Protein AF-A0AAW7YTT4-F1 (afdb_monomer_lite)

Radius of gyration: 13.09 Å; chains: 1; bounding box: 36×19×34 Å

Foldseek 3Di:
DDDPFAAALQPRHTADPPDPAFDQQPNDTGHHNDPVSRVVQVVCVVVVNSCVSVVVVVPDDDPDD

Structure (mmCIF, N/CA/C/O backbone):
data_AF-A0AAW7YTT4-F1
#
_entry.id   AF-A0AAW7YTT4-F1
#
loop_
_atom_site.group_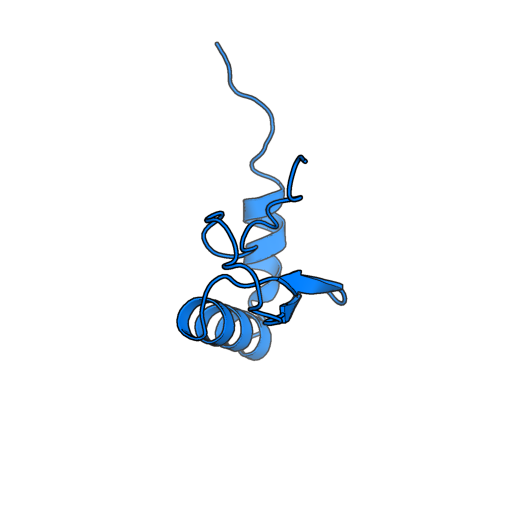PDB
_atom_site.id
_atom_site.type_symbol
_atom_site.label_atom_id
_atom_site.label_alt_id
_atom_site.label_comp_id
_atom_site.label_asym_id
_atom_site.label_entity_id
_atom_site.label_seq_id
_atom_site.pdbx_PDB_ins_code
_atom_site.Cartn_x
_atom_site.Cartn_y
_atom_site.Cartn_z
_atom_site.occupancy
_atom_site.B_iso_or_equiv
_atom_site.auth_seq_id
_atom_site.auth_comp_id
_atom_site.auth_asym_id
_atom_site.auth_atom_id
_atom_site.pdbx_PDB_model_num
ATOM 1 N N . MET A 1 1 ? 20.824 6.806 -16.193 1.00 45.66 1 MET A N 1
ATOM 2 C CA . MET A 1 1 ? 19.372 7.084 -16.170 1.00 45.66 1 MET A CA 1
ATOM 3 C C . MET A 1 1 ? 18.793 6.362 -14.963 1.00 45.66 1 MET A C 1
ATOM 5 O O . MET A 1 1 ? 18.605 5.155 -15.018 1.00 45.66 1 MET A O 1
ATOM 9 N N . GLY A 1 2 ? 18.677 7.051 -13.827 1.00 49.31 2 GLY A N 1
ATOM 10 C CA . GLY A 1 2 ? 18.159 6.456 -12.595 1.00 49.31 2 GLY A CA 1
ATOM 11 C C . GLY A 1 2 ? 16.645 6.360 -12.680 1.00 49.31 2 GLY A C 1
ATOM 12 O O . GLY A 1 2 ? 15.959 7.353 -12.470 1.00 49.31 2 GLY A O 1
ATOM 13 N N . SER A 1 3 ? 16.121 5.194 -13.045 1.00 55.69 3 SER A N 1
ATOM 14 C CA . SER A 1 3 ? 14.685 4.939 -12.974 1.00 55.69 3 SER A CA 1
ATOM 15 C C . SER A 1 3 ? 14.273 5.010 -11.506 1.00 55.69 3 SER A C 1
ATOM 17 O O . SER A 1 3 ? 14.709 4.171 -10.718 1.00 55.69 3 SER A O 1
ATOM 19 N N . ASN A 1 4 ? 13.481 6.017 -11.131 1.00 58.50 4 ASN A N 1
ATOM 20 C CA . ASN A 1 4 ? 12.846 6.102 -9.816 1.00 58.50 4 ASN A CA 1
ATOM 21 C C . ASN A 1 4 ? 12.033 4.825 -9.589 1.00 58.50 4 ASN A C 1
ATOM 23 O O . ASN A 1 4 ? 10.938 4.660 -10.124 1.00 58.50 4 ASN A O 1
ATOM 27 N N . LYS A 1 5 ? 12.605 3.885 -8.835 1.00 65.56 5 LYS A N 1
ATOM 28 C CA . LYS A 1 5 ? 11.942 2.642 -8.454 1.00 65.56 5 LYS A CA 1
ATOM 29 C C . LYS A 1 5 ? 10.962 2.982 -7.341 1.00 65.56 5 LYS A C 1
ATOM 31 O O . LYS A 1 5 ? 11.369 3.183 -6.201 1.00 65.56 5 LYS A O 1
ATOM 36 N N . HIS A 1 6 ? 9.681 3.084 -7.681 1.00 83.25 6 HIS A N 1
ATOM 37 C CA . HIS A 1 6 ? 8.631 3.157 -6.671 1.00 83.25 6 HIS A CA 1
ATOM 38 C C . HIS A 1 6 ? 8.615 1.841 -5.891 1.00 83.25 6 HIS A C 1
ATOM 40 O O . HIS A 1 6 ? 8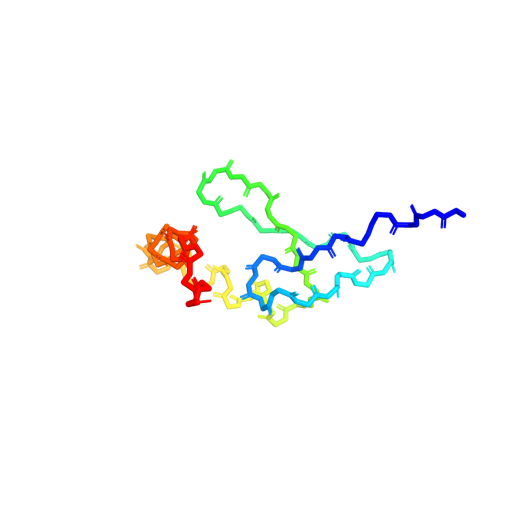.761 0.770 -6.480 1.00 83.25 6 HIS A O 1
ATOM 46 N N . LEU A 1 7 ? 8.472 1.921 -4.571 1.00 90.12 7 LEU A N 1
ATOM 47 C CA . LEU A 1 7 ? 8.361 0.752 -3.704 1.00 90.12 7 LEU A CA 1
ATOM 48 C C . LEU A 1 7 ? 6.897 0.516 -3.358 1.00 90.12 7 LEU A C 1
ATOM 50 O O . LEU A 1 7 ? 6.145 1.461 -3.134 1.00 90.12 7 LEU A O 1
ATOM 54 N N . CYS A 1 8 ? 6.501 -0.748 -3.295 1.00 91.94 8 CYS A N 1
ATOM 55 C CA . CYS A 1 8 ? 5.180 -1.145 -2.860 1.00 91.94 8 CYS A CA 1
ATOM 56 C C . CYS A 1 8 ? 4.971 -0.705 -1.420 1.00 91.94 8 CYS A C 1
ATOM 58 O O . CYS A 1 8 ? 5.785 -0.987 -0.540 1.00 91.94 8 CYS A O 1
ATOM 60 N N . PHE A 1 9 ? 3.839 -0.068 -1.154 1.00 90.00 9 PHE A N 1
ATOM 61 C CA . PHE A 1 9 ? 3.533 0.386 0.188 1.00 90.00 9 PHE A CA 1
ATOM 62 C C . PHE A 1 9 ? 3.365 -0.776 1.183 1.00 90.00 9 PHE A C 1
ATOM 64 O O . PHE A 1 9 ? 3.774 -0.639 2.338 1.00 90.00 9 PHE A O 1
ATOM 71 N N . HIS A 1 10 ? 2.849 -1.923 0.723 1.00 88.81 10 HIS A N 1
ATOM 72 C CA . HIS A 1 10 ? 2.544 -3.100 1.541 1.00 88.81 10 HIS A CA 1
ATOM 73 C C . HIS A 1 10 ? 3.773 -3.953 1.899 1.00 88.81 10 HIS A C 1
ATOM 75 O O . HIS A 1 10 ? 4.033 -4.178 3.079 1.00 88.81 10 HIS A O 1
ATOM 81 N N . CYS A 1 11 ? 4.538 -4.415 0.903 1.00 89.38 11 CYS A N 1
ATOM 82 C CA . CYS A 1 11 ? 5.669 -5.333 1.112 1.00 89.38 11 CYS A CA 1
ATOM 83 C C . CYS A 1 11 ? 7.052 -4.670 1.006 1.00 89.38 11 CYS A C 1
ATOM 85 O O . CYS A 1 11 ? 8.054 -5.322 1.282 1.00 89.38 11 CYS A O 1
ATOM 87 N N . LYS A 1 12 ? 7.118 -3.388 0.614 1.00 88.44 12 LYS A N 1
ATOM 88 C CA . LYS A 1 12 ? 8.360 -2.626 0.379 1.00 88.44 12 LYS A CA 1
ATOM 89 C C . LYS A 1 12 ? 9.258 -3.161 -0.746 1.00 88.44 12 LYS A C 1
ATOM 91 O O . LYS A 1 12 ? 10.392 -2.711 -0.875 1.00 88.44 12 LYS A O 1
ATOM 96 N N . GLU A 1 13 ? 8.754 -4.045 -1.604 1.00 90.00 13 GLU A N 1
ATOM 97 C CA . GLU A 1 13 ? 9.454 -4.454 -2.828 1.00 90.00 13 GLU A CA 1
ATOM 98 C C . GLU A 1 13 ? 9.311 -3.437 -3.963 1.00 90.00 13 GLU A C 1
ATOM 100 O O . GLU A 1 13 ? 8.450 -2.561 -3.935 1.00 90.00 13 GLU A O 1
ATOM 105 N N . VAL A 1 14 ? 10.144 -3.559 -4.996 1.00 90.31 14 VAL A N 1
ATOM 106 C CA . VAL A 1 14 ? 10.090 -2.693 -6.180 1.00 90.31 14 VAL A CA 1
ATOM 107 C C . VAL A 1 14 ? 8.790 -2.919 -6.950 1.00 90.31 14 VAL A C 1
ATOM 109 O O . VAL A 1 14 ? 8.427 -4.048 -7.270 1.00 90.31 14 VAL A O 1
ATOM 112 N N . VAL A 1 15 ? 8.109 -1.829 -7.295 1.00 91.62 15 VAL A N 1
ATOM 113 C CA . VAL A 1 15 ? 6.975 -1.854 -8.218 1.00 91.62 15 VAL A CA 1
ATOM 114 C C . VAL A 1 15 ? 7.511 -2.083 -9.634 1.00 91.62 15 VAL A C 1
ATOM 116 O O . VAL A 1 15 ? 8.364 -1.311 -10.091 1.00 91.62 15 VAL A O 1
ATOM 119 N N . PRO A 1 16 ? 7.048 -3.131 -10.338 1.00 88.88 16 PRO A N 1
ATOM 120 C CA . PRO A 1 16 ? 7.446 -3.392 -11.713 1.00 88.88 16 PRO A CA 1
ATOM 121 C C . PRO A 1 16 ? 7.195 -2.185 -12.620 1.00 88.88 16 PRO A C 1
ATOM 123 O O . PRO A 1 16 ? 6.160 -1.521 -12.534 1.00 88.88 16 PRO A O 1
ATOM 126 N N . ALA A 1 17 ? 8.135 -1.907 -13.524 1.00 84.25 17 ALA A N 1
ATOM 127 C CA . ALA A 1 17 ? 7.963 -0.841 -14.503 1.00 84.25 17 ALA A CA 1
ATOM 128 C C . ALA A 1 17 ? 6.750 -1.136 -15.403 1.00 84.25 17 ALA A C 1
ATOM 130 O O . ALA A 1 17 ? 6.586 -2.256 -15.882 1.00 84.25 17 ALA A O 1
ATOM 131 N N . GLY A 1 18 ? 5.901 -0.130 -15.621 1.00 84.00 18 GLY A N 1
ATOM 132 C CA . GLY A 1 18 ? 4.656 -0.275 -16.384 1.00 84.00 18 GLY A CA 1
ATOM 133 C C . GLY A 1 18 ? 3.463 -0.785 -15.570 1.00 84.00 18 GLY A C 1
ATOM 134 O O . GLY A 1 18 ? 2.354 -0.819 -16.098 1.00 84.00 18 GLY A O 1
ATOM 135 N N . LEU A 1 19 ? 3.649 -1.129 -14.290 1.00 85.75 19 LEU A N 1
ATOM 136 C CA . LEU A 1 19 ? 2.538 -1.446 -13.399 1.00 85.75 19 LEU A CA 1
ATOM 137 C C . LEU A 1 19 ? 2.025 -0.175 -12.711 1.00 85.75 19 LEU A C 1
ATOM 139 O O . LEU A 1 19 ? 2.648 0.354 -11.793 1.00 85.75 19 LEU A O 1
ATOM 143 N N . SER A 1 20 ? 0.855 0.295 -13.138 1.00 85.94 20 SER A N 1
ATOM 144 C CA . SER A 1 20 ? 0.143 1.427 -12.530 1.00 85.94 20 SER A CA 1
ATOM 145 C C . SER A 1 20 ? -0.932 0.936 -11.559 1.00 85.94 20 SER A C 1
ATOM 147 O O . SER A 1 20 ? -2.120 1.172 -11.763 1.00 85.94 20 SER A O 1
ATOM 149 N N . LEU A 1 21 ? -0.519 0.199 -10.525 1.00 91.88 21 LEU A N 1
ATOM 150 C CA . LEU A 1 21 ? -1.422 -0.328 -9.504 1.00 91.88 21 LEU A CA 1
ATOM 151 C C . LEU A 1 21 ? -1.268 0.470 -8.208 1.00 91.88 21 LEU A C 1
ATOM 153 O O . LEU A 1 21 ? -0.188 0.478 -7.621 1.00 91.88 21 LEU A O 1
ATOM 157 N N . SER A 1 22 ? -2.352 1.097 -7.754 1.00 92.94 22 SER A N 1
ATOM 158 C CA . SER A 1 22 ? -2.369 1.916 -6.538 1.00 92.94 22 SER A CA 1
ATOM 159 C C . SER A 1 22 ? -3.681 1.746 -5.774 1.00 92.94 22 SER A C 1
ATOM 161 O O . SER A 1 22 ? -4.716 1.486 -6.384 1.00 92.94 22 SER A O 1
ATOM 163 N N . VAL A 1 23 ? -3.642 1.918 -4.4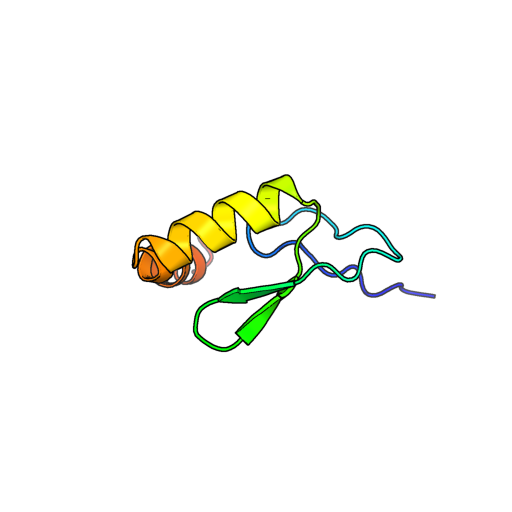51 1.00 92.62 23 VAL A N 1
ATOM 164 C CA . VAL A 1 23 ? -4.797 1.756 -3.547 1.00 92.62 23 VAL A CA 1
ATOM 165 C C . VAL A 1 23 ? -4.917 2.993 -2.643 1.00 92.62 23 VAL A C 1
ATOM 167 O O . VAL A 1 23 ? -3.880 3.507 -2.215 1.00 92.62 23 VAL A O 1
ATOM 170 N N . PRO A 1 24 ? -6.132 3.499 -2.352 1.00 91.31 24 PRO A N 1
ATOM 171 C CA . PRO A 1 24 ? -6.320 4.649 -1.468 1.00 91.31 24 PRO A CA 1
ATOM 172 C C . PRO A 1 24 ? -6.117 4.259 0.005 1.00 91.31 24 PRO A C 1
ATOM 174 O O . PRO A 1 24 ? -7.038 3.786 0.660 1.00 91.31 24 PRO A O 1
ATOM 177 N N . ILE A 1 25 ? -4.917 4.475 0.541 1.00 88.88 25 ILE A N 1
ATOM 178 C CA . ILE A 1 25 ? -4.576 4.244 1.951 1.00 88.88 25 ILE A CA 1
ATOM 179 C C . ILE A 1 25 ? -4.530 5.597 2.663 1.00 88.88 25 ILE A C 1
ATO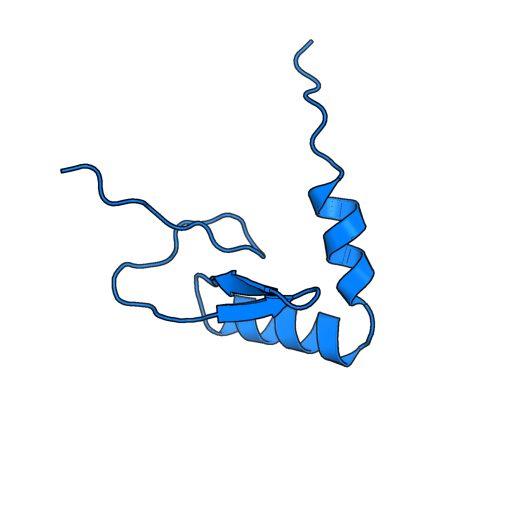M 181 O O . ILE A 1 25 ? -3.782 6.481 2.245 1.00 88.88 25 ILE A O 1
ATOM 185 N N . LEU A 1 26 ? -5.304 5.787 3.741 1.00 84.06 26 LEU A N 1
ATOM 186 C CA . LEU A 1 26 ? -5.319 7.037 4.521 1.00 84.06 26 LEU A CA 1
ATOM 187 C C . LEU A 1 26 ? -5.599 8.292 3.665 1.00 84.06 26 LEU A C 1
ATOM 189 O O . LEU A 1 26 ? -5.040 9.366 3.903 1.00 84.06 26 LEU A O 1
ATOM 193 N N . GLY A 1 27 ? -6.417 8.149 2.618 1.00 85.44 27 GLY A N 1
ATOM 194 C CA . GLY A 1 27 ? -6.727 9.225 1.670 1.00 85.44 27 GLY A CA 1
ATOM 195 C C . GLY A 1 27 ? -5.621 9.543 0.653 1.00 85.44 27 GLY A C 1
ATOM 196 O O . GLY A 1 27 ? -5.734 10.536 -0.065 1.00 85.44 27 GLY A O 1
ATOM 197 N N . LYS A 1 28 ? -4.563 8.725 0.556 1.00 89.06 28 LYS A N 1
ATOM 198 C CA . LYS A 1 28 ? -3.497 8.857 -0.450 1.00 89.06 28 LYS A CA 1
ATOM 199 C C . LYS A 1 28 ? -3.417 7.622 -1.340 1.00 89.06 28 LYS A C 1
ATOM 201 O O . LYS A 1 28 ? -3.544 6.497 -0.871 1.00 89.06 28 LYS A O 1
ATOM 206 N N . MET A 1 29 ? -3.188 7.833 -2.636 1.00 91.50 29 MET A N 1
ATOM 207 C CA . MET A 1 29 ? -2.981 6.737 -3.585 1.00 91.50 29 MET A CA 1
ATOM 208 C C . MET A 1 29 ? -1.565 6.184 -3.434 1.00 91.50 29 MET A C 1
ATOM 210 O O . MET A 1 29 ? -0.604 6.793 -3.900 1.00 91.50 29 MET A O 1
ATOM 214 N N . GLU A 1 30 ? -1.450 5.022 -2.802 1.00 92.31 30 GLU A N 1
ATOM 215 C CA . GLU A 1 30 ? -0.179 4.358 -2.528 1.00 92.31 30 GLU A CA 1
ATOM 216 C C . GLU A 1 30 ? 0.073 3.216 -3.529 1.00 92.31 30 GLU A C 1
ATOM 218 O O . GLU A 1 30 ? -0.846 2.438 -3.809 1.00 92.31 30 GLU A O 1
ATOM 223 N N . PRO A 1 31 ? 1.290 3.083 -4.088 1.00 93.31 31 PRO A N 1
ATOM 224 C CA . PRO A 1 31 ? 1.576 2.122 -5.149 1.00 93.31 31 PRO A CA 1
ATOM 225 C C . PRO A 1 31 ? 1.752 0.682 -4.630 1.00 93.31 31 PRO A C 1
ATOM 227 O O . PRO A 1 31 ? 2.216 0.445 -3.510 1.00 93.31 31 PRO A O 1
ATOM 230 N N . MET A 1 32 ? 1.441 -0.302 -5.480 1.00 94.44 32 MET A N 1
ATOM 231 C CA . MET A 1 32 ? 1.498 -1.739 -5.182 1.00 94.44 32 MET A CA 1
ATOM 232 C C . MET A 1 32 ? 2.308 -2.506 -6.229 1.00 94.44 32 MET A C 1
ATOM 234 O O . MET A 1 32 ? 2.202 -2.239 -7.422 1.00 94.44 32 MET A O 1
ATOM 238 N N . CYS A 1 33 ? 3.097 -3.499 -5.801 1.00 94.12 33 CYS A N 1
ATOM 239 C CA . CYS A 1 33 ? 3.903 -4.306 -6.727 1.00 94.12 33 CYS A CA 1
ATOM 240 C C . CYS A 1 33 ? 3.103 -5.403 -7.446 1.00 94.12 33 CYS A C 1
ATOM 242 O O . CYS A 1 33 ? 3.564 -5.908 -8.467 1.00 94.12 33 CYS A O 1
ATOM 244 N N . CYS A 1 34 ? 1.930 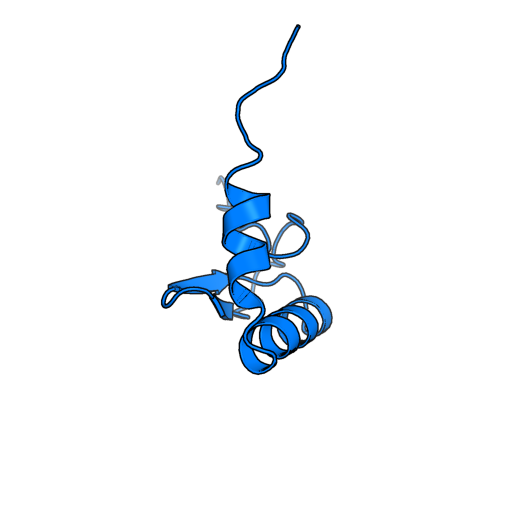-5.795 -6.934 1.00 94.06 34 CYS A N 1
ATOM 245 C CA . CYS A 1 34 ? 1.094 -6.839 -7.526 1.00 94.06 34 CYS A CA 1
ATOM 246 C C . CYS A 1 34 ? -0.368 -6.751 -7.059 1.00 94.06 34 CYS A C 1
ATOM 248 O O . CYS A 1 34 ? -0.678 -6.129 -6.038 1.00 94.06 34 CYS A O 1
ATOM 250 N N . GLN A 1 35 ? -1.267 -7.426 -7.786 1.00 93.81 35 GLN A N 1
ATOM 251 C CA . GLN A 1 35 ? -2.695 -7.516 -7.447 1.00 93.81 35 GLN A CA 1
ATOM 252 C C . GLN A 1 35 ? -2.936 -8.124 -6.059 1.00 93.81 35 GLN A C 1
ATOM 254 O O . GLN A 1 35 ? -3.857 -7.699 -5.374 1.00 93.81 35 GLN A O 1
ATOM 259 N N . GLY A 1 36 ? -2.083 -9.051 -5.607 1.00 94.88 36 GLY A N 1
ATOM 260 C CA . GLY A 1 36 ? -2.172 -9.622 -4.260 1.00 94.88 36 GLY A CA 1
ATOM 261 C C . GLY A 1 36 ? -1.946 -8.579 -3.162 1.00 94.88 36 GLY A C 1
ATOM 262 O O . GLY A 1 36 ? -2.753 -8.475 -2.243 1.00 94.88 36 GLY A O 1
ATOM 263 N N . CYS A 1 37 ? -0.907 -7.746 -3.293 1.00 94.38 37 CYS A N 1
ATOM 264 C CA . CYS A 1 37 ? -0.653 -6.651 -2.351 1.00 94.38 37 CYS A CA 1
ATOM 265 C C . CYS A 1 37 ? -1.792 -5.627 -2.354 1.00 94.38 37 CYS A C 1
ATOM 267 O O . CYS A 1 37 ? -2.185 -5.150 -1.293 1.00 94.38 37 CYS A O 1
ATOM 269 N N . ALA A 1 38 ? -2.342 -5.317 -3.533 1.00 94.31 38 ALA A N 1
ATOM 270 C CA . ALA A 1 38 ? -3.487 -4.421 -3.636 1.00 94.31 38 ALA A CA 1
ATOM 271 C C . ALA A 1 38 ? -4.747 -5.011 -2.990 1.00 94.31 38 ALA A C 1
ATOM 273 O O . ALA A 1 38 ? -5.422 -4.305 -2.252 1.00 94.31 38 ALA A O 1
ATOM 274 N N . ALA A 1 39 ? -5.033 -6.297 -3.209 1.00 94.62 39 ALA A N 1
ATOM 275 C CA . ALA A 1 39 ? -6.178 -6.978 -2.615 1.00 94.62 39 ALA A CA 1
ATOM 276 C C . ALA A 1 39 ? -6.078 -7.010 -1.087 1.00 94.62 39 ALA A C 1
ATOM 278 O O . ALA A 1 39 ? -7.019 -6.615 -0.410 1.00 94.62 39 ALA A O 1
ATOM 279 N N . VAL A 1 40 ? -4.919 -7.391 -0.537 1.00 92.50 40 VAL A N 1
ATOM 280 C CA . VAL A 1 40 ? -4.694 -7.378 0.917 1.00 92.50 40 VAL A CA 1
ATOM 281 C C . VAL A 1 40 ? -4.859 -5.967 1.478 1.00 92.50 40 VAL A C 1
ATOM 283 O O . VAL A 1 40 ? -5.526 -5.791 2.496 1.00 92.50 40 VAL A O 1
ATOM 286 N N . ALA A 1 41 ? -4.294 -4.956 0.809 1.00 92.50 41 ALA A N 1
ATOM 287 C CA . ALA A 1 41 ? -4.433 -3.576 1.251 1.00 92.50 41 ALA A CA 1
ATOM 288 C C . ALA A 1 41 ? -5.882 -3.088 1.221 1.00 92.50 41 ALA A C 1
ATOM 290 O O . ALA A 1 41 ? -6.342 -2.484 2.187 1.00 92.50 41 ALA A O 1
ATOM 291 N N . GLN A 1 42 ? -6.614 -3.415 0.159 1.00 91.62 42 GLN A N 1
ATOM 292 C CA . GLN A 1 42 ? -8.023 -3.080 0.031 1.00 91.62 42 GLN A CA 1
ATOM 293 C C . GLN A 1 42 ? -8.868 -3.761 1.112 1.00 91.62 42 GLN A C 1
ATOM 295 O O . GLN A 1 42 ? -9.712 -3.097 1.701 1.00 91.62 42 GLN A O 1
ATOM 300 N N . THR A 1 43 ? -8.606 -5.033 1.429 1.00 92.75 43 THR A N 1
ATOM 301 C CA . THR A 1 43 ? -9.291 -5.758 2.511 1.00 92.75 43 THR A CA 1
ATOM 302 C C . THR A 1 43 ? -9.042 -5.117 3.875 1.00 92.75 43 THR A C 1
ATOM 304 O O . THR A 1 43 ? -9.967 -5.004 4.675 1.00 92.75 43 THR A O 1
ATOM 307 N N . ILE A 1 44 ? -7.811 -4.672 4.153 1.00 90.00 44 ILE A N 1
ATOM 308 C CA . ILE A 1 44 ? -7.474 -3.976 5.406 1.00 90.00 44 ILE A CA 1
ATOM 309 C C . ILE A 1 44 ? -8.256 -2.661 5.522 1.00 90.00 44 ILE A C 1
ATOM 311 O O . ILE A 1 44 ? -8.799 -2.377 6.588 1.00 90.00 44 ILE A O 1
ATOM 315 N N . ILE A 1 45 ? -8.340 -1.887 4.435 1.00 89.75 45 ILE A N 1
ATOM 316 C CA . ILE A 1 45 ? -9.117 -0.638 4.392 1.00 89.75 45 ILE A CA 1
ATOM 317 C C . ILE A 1 45 ? -10.609 -0.920 4.582 1.00 89.75 45 ILE A C 1
ATOM 319 O O . ILE A 1 45 ? -11.243 -0.299 5.427 1.00 89.75 45 ILE A O 1
ATOM 323 N N . ASP A 1 46 ? -11.157 -1.877 3.833 1.00 90.06 46 ASP A N 1
ATOM 324 C CA . ASP A 1 46 ? -12.576 -2.252 3.881 1.00 90.06 46 ASP A CA 1
ATOM 325 C C . ASP A 1 46 ? -12.990 -2.750 5.274 1.00 90.06 46 ASP A C 1
ATOM 327 O O . ASP A 1 46 ? -14.061 -2.422 5.776 1.00 90.06 46 ASP A O 1
ATOM 331 N N . SER A 1 47 ? -12.079 -3.444 5.960 1.00 90.44 47 SER A N 1
ATOM 332 C CA . SER A 1 47 ? -12.273 -3.893 7.343 1.00 90.44 47 SER A CA 1
ATOM 333 C C . SER A 1 47 ? -12.149 -2.768 8.384 1.00 90.44 47 SER A C 1
ATOM 335 O O . SER A 1 47 ? -12.254 -3.038 9.579 1.00 90.44 47 SER A O 1
ATOM 337 N N . GLY A 1 48 ? -11.867 -1.525 7.974 1.00 88.25 48 GLY A N 1
ATOM 338 C CA . GLY A 1 48 ? -11.624 -0.399 8.881 1.00 88.25 48 GLY A CA 1
ATOM 339 C C . GLY A 1 48 ? -10.325 -0.525 9.685 1.00 88.25 48 GLY A C 1
ATOM 340 O O . GLY A 1 48 ? -10.169 0.113 10.721 1.00 88.25 48 GLY A O 1
ATOM 341 N N . LEU A 1 49 ? -9.386 -1.362 9.232 1.00 87.62 49 LEU A N 1
ATOM 342 C CA . LEU A 1 49 ? -8.110 -1.634 9.898 1.00 87.62 49 LEU A CA 1
ATOM 343 C C . LEU A 1 49 ? -6.956 -0.821 9.292 1.00 87.62 49 LEU A C 1
ATOM 345 O O . LEU A 1 49 ? -5.789 -1.158 9.486 1.00 87.62 49 LEU A O 1
ATOM 349 N N . GLU A 1 50 ? -7.245 0.258 8.559 1.00 81.75 50 GLU A N 1
ATOM 350 C CA . GLU A 1 50 ? -6.221 1.086 7.905 1.00 81.75 50 GLU A CA 1
ATOM 351 C C . GLU A 1 50 ? -5.250 1.756 8.896 1.00 81.75 50 GLU A C 1
ATOM 353 O O . GLU A 1 50 ? -4.100 2.032 8.544 1.00 81.75 50 GLU A O 1
ATOM 358 N N . ASP A 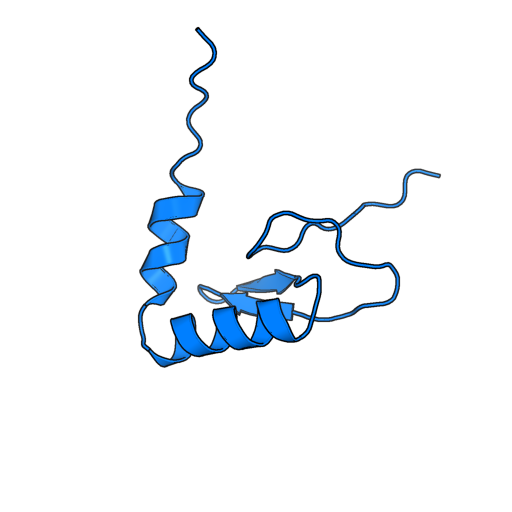1 51 ? -5.647 1.929 10.164 1.00 81.62 51 ASP A N 1
ATOM 359 C CA . ASP A 1 51 ? -4.762 2.355 11.258 1.00 81.62 51 ASP A CA 1
ATOM 360 C C . ASP A 1 51 ? -3.558 1.416 11.458 1.00 81.62 51 ASP A C 1
ATOM 362 O O . ASP A 1 51 ? -2.492 1.863 11.893 1.00 81.62 51 ASP A O 1
ATOM 366 N N . TYR A 1 52 ? -3.657 0.148 11.037 1.00 79.88 52 TYR A N 1
ATOM 367 C CA . TYR A 1 52 ? -2.523 -0.780 10.972 1.00 79.88 52 TYR A CA 1
ATOM 368 C C . TYR A 1 52 ? -1.337 -0.185 10.195 1.00 79.88 52 TYR A C 1
ATOM 370 O O . TYR A 1 52 ? -0.175 -0.339 10.590 1.00 79.88 52 TYR A O 1
ATOM 378 N N . TYR A 1 53 ? -1.615 0.565 9.123 1.00 79.81 53 TYR A N 1
ATOM 379 C CA . TYR A 1 53 ? -0.584 1.231 8.333 1.00 79.81 53 TYR A CA 1
ATOM 380 C C . TYR A 1 53 ? 0.042 2.423 9.048 1.00 79.81 53 TYR A C 1
ATOM 382 O O . TYR A 1 53 ? 1.239 2.656 8.874 1.00 79.81 53 TYR A O 1
ATOM 390 N N . LYS A 1 54 ? -0.700 3.141 9.899 1.00 73.06 54 LYS A N 1
ATOM 391 C CA . LYS A 1 54 ? -0.135 4.234 10.709 1.00 73.06 54 LYS A CA 1
ATOM 392 C C . LYS A 1 54 ? 0.878 3.693 11.717 1.00 73.06 54 LYS A C 1
ATOM 394 O O . LYS A 1 54 ? 1.960 4.253 11.866 1.00 73.06 54 LYS A O 1
ATOM 399 N N . HIS A 1 55 ? 0.565 2.561 12.345 1.00 68.25 55 HIS A N 1
ATOM 400 C CA . HIS A 1 55 ? 1.389 1.975 13.403 1.00 68.25 55 HIS A CA 1
ATOM 401 C C . HIS A 1 55 ? 2.682 1.346 12.861 1.00 68.25 55 HIS A C 1
ATOM 403 O O . HIS A 1 55 ? 3.741 1.496 13.465 1.00 68.25 55 HIS A O 1
ATOM 409 N N . ARG A 1 56 ? 2.637 0.697 11.688 1.00 65.56 56 ARG A N 1
ATOM 410 C CA . ARG A 1 56 ? 3.844 0.170 11.025 1.00 65.56 56 ARG A CA 1
ATOM 411 C C . ARG A 1 56 ? 4.694 1.244 10.356 1.00 65.56 56 ARG A C 1
ATOM 413 O O . ARG A 1 56 ? 5.914 1.125 10.363 1.00 65.56 56 ARG A O 1
ATOM 420 N N . THR A 1 57 ? 4.082 2.281 9.785 1.00 53.44 57 THR A N 1
ATOM 421 C CA . THR A 1 57 ? 4.841 3.367 9.138 1.00 53.44 57 THR A CA 1
ATOM 422 C C . THR A 1 57 ? 5.544 4.252 10.173 1.00 53.44 57 THR A C 1
ATOM 424 O O . THR A 1 57 ? 6.607 4.790 9.885 1.00 53.44 57 THR A O 1
ATOM 427 N N . ALA A 1 58 ? 5.018 4.332 11.402 1.00 50.19 58 ALA A N 1
ATOM 428 C CA . ALA A 1 58 ? 5.679 4.989 12.531 1.00 50.19 58 ALA A CA 1
ATOM 429 C C . ALA A 1 58 ? 6.832 4.170 13.153 1.00 50.19 58 ALA A C 1
ATOM 431 O O . ALA A 1 58 ? 7.632 4.726 13.903 1.00 50.19 58 ALA A O 1
ATOM 432 N N . ALA A 1 59 ? 6.984 2.881 12.821 1.00 45.44 59 ALA A N 1
ATOM 433 C CA . ALA A 1 59 ? 8.108 2.047 13.260 1.00 45.44 59 ALA A CA 1
ATOM 434 C C . ALA A 1 59 ? 9.368 2.255 12.396 1.00 45.44 59 ALA A C 1
ATOM 436 O O . ALA A 1 59 ? 10.028 1.303 11.981 1.00 45.44 59 ALA A O 1
ATOM 437 N N . ALA A 1 60 ? 9.700 3.517 12.132 1.00 50.12 60 ALA A N 1
ATOM 438 C CA . ALA A 1 60 ? 11.031 3.920 11.711 1.00 50.12 60 ALA A CA 1
ATOM 439 C C . ALA A 1 60 ? 11.512 5.127 12.533 1.00 50.12 60 ALA A C 1
ATOM 441 O O . ALA A 1 60 ? 11.617 6.235 12.012 1.00 50.12 60 ALA A O 1
ATOM 442 N N . PRO A 1 61 ? 11.887 4.931 13.804 1.00 43.03 61 PRO A N 1
ATOM 443 C CA . PRO A 1 61 ? 13.106 5.508 14.313 1.00 43.03 61 PRO A CA 1
ATOM 444 C C . PRO A 1 61 ? 14.199 4.450 14.188 1.00 43.03 61 PRO A C 1
ATOM 446 O O . PRO A 1 61 ? 14.111 3.347 14.724 1.00 43.03 61 PRO A O 1
ATOM 449 N N . SER A 1 62 ? 15.219 4.808 13.425 1.00 51.16 62 SER A N 1
ATOM 450 C CA . SER A 1 62 ? 16.554 4.236 13.435 1.00 51.16 62 SER A CA 1
ATOM 451 C C . SER A 1 62 ? 16.916 3.659 14.810 1.00 51.16 62 SER A C 1
ATOM 453 O O . SER A 1 62 ? 17.075 4.400 15.775 1.00 51.16 62 SER A O 1
ATOM 455 N N . ALA A 1 63 ? 17.081 2.342 14.892 1.00 49.31 63 ALA A N 1
ATOM 456 C CA . ALA A 1 63 ? 17.896 1.707 15.919 1.00 49.31 63 ALA A CA 1
ATOM 457 C C . ALA A 1 63 ? 19.114 1.109 15.207 1.00 49.31 63 ALA A C 1
ATOM 459 O O . ALA A 1 63 ? 19.203 -0.094 14.978 1.00 49.31 63 ALA A O 1
ATOM 460 N N . GLN A 1 64 ? 20.014 1.991 14.769 1.00 49.19 64 GLN A N 1
ATOM 461 C CA . GLN A 1 64 ? 21.417 1.633 14.591 1.00 49.19 64 GLN A CA 1
ATOM 462 C C . GLN A 1 64 ? 22.067 1.830 15.960 1.00 49.19 64 GLN A C 1
ATOM 464 O O . GLN A 1 64 ? 22.014 2.934 16.504 1.00 49.19 64 GLN A O 1
ATOM 469 N N . GLY A 1 65 ? 22.558 0.730 16.532 1.00 47.38 65 GLY A N 1
ATOM 470 C CA . GLY A 1 65 ? 23.466 0.758 17.678 1.00 47.38 65 GLY A CA 1
ATOM 471 C C . GLY A 1 65 ? 24.866 1.204 17.287 1.00 47.38 65 GLY A C 1
ATOM 472 O O . GLY A 1 65 ? 25.146 1.284 16.067 1.00 47.38 65 GLY A O 1
#

Secondary structure (DSSP, 8-state):
-----PBPTTT-PBPPTT---EEEETTEEEE-SSHHHHHHHHHHHHTT-THHHHHHHT--S----

Organism: NCBI:txid3062664

InterPro domains:
  IPR021993 Putative metal-binding domain of cation transport ATPase [PF12156] (8-63)

pLDDT: mean 80.31, std 16.54, range [43.03, 94.88]

Sequence (65 aa):
MGSNKHLCFHCKEVVPAGLSLSVPILGKMEPMCCQGCAAVAQTIIDSGLEDYYKHRTAAAPSAQG